Protein AF-A0A7W8YWH5-F1 (afdb_monomer_lite)

pLDDT: mean 75.73, std 14.52, range [31.81, 92.06]

Sequence (82 aa):
MVLASDDSFDPISSMGIGFAMSSACNGALAIINQDDDANSINNYNEGLKKIYDHYISTKSQYYKEEKRWPDAVFWKNRKVGV

Radius of gyration: 16.65 Å; chains: 1; bounding box: 36×17×44 Å

Foldseek 3Di:
DPDPPPPPQDCLLVCVVVCVVVLVVLVVVLVVCCVVDVCSVVVSVVVNVVVVVVSVVSVLVSLCPDDPCCPDPVSVVSVPVD

Organism: NCBI:txid188932

InterPro domains:
  IPR036188 FAD/NAD(P)-binding domain superfamily [G3DSA:3.50.50.60] (8-78)

Secondary structure (DSSP, 8-state):
----------GGG-HHHHHHHHHHHHHHHHHHTTTT-TTHHHHHHHHHHHHHHHHHHHHHHHHHH--S-TT-HHHHHHHH--

Structure (mmCIF, N/CA/C/O backbone):
data_AF-A0A7W8YWH5-F1
#
_entry.id   AF-A0A7W8YWH5-F1
#
loop_
_atom_site.group_PDB
_atom_site.id
_atom_site.type_symbol
_atom_site.label_atom_id
_atom_site.label_alt_id
_atom_site.label_comp_id
_atom_site.label_asym_id
_atom_site.label_entity_id
_atom_site.label_seq_id
_atom_site.pdbx_PDB_ins_code
_atom_site.Cartn_x
_atom_site.Cartn_y
_atom_site.Cartn_z
_atom_site.occupancy
_atom_site.B_iso_or_equiv
_atom_site.auth_seq_id
_atom_site.auth_comp_id
_atom_site.auth_asym_id
_atom_site.auth_atom_id
_atom_site.pdbx_PDB_model_num
ATOM 1 N N . MET A 1 1 ? 5.264 -10.655 -17.981 1.00 31.81 1 MET A N 1
ATOM 2 C CA . MET A 1 1 ? 3.895 -10.884 -17.470 1.00 31.81 1 MET A CA 1
ATOM 3 C C . MET A 1 1 ? 3.794 -10.166 -16.136 1.00 31.81 1 MET A C 1
ATOM 5 O O . MET A 1 1 ? 4.320 -10.670 -15.155 1.00 31.81 1 MET A O 1
ATOM 9 N N . VAL A 1 2 ? 3.254 -8.945 -16.121 1.00 35.91 2 VAL A N 1
ATOM 10 C CA . VAL A 1 2 ? 3.041 -8.192 -14.876 1.00 35.91 2 VAL A CA 1
ATOM 11 C C . VAL A 1 2 ? 1.753 -8.730 -14.269 1.00 35.91 2 VAL A C 1
ATOM 13 O O . VAL A 1 2 ? 0.669 -8.497 -14.797 1.00 35.91 2 VAL A O 1
ATOM 16 N N . LEU A 1 3 ? 1.888 -9.556 -13.237 1.00 40.06 3 LEU A N 1
ATOM 17 C CA . LEU A 1 3 ? 0.754 -10.078 -12.492 1.00 40.06 3 LEU A CA 1
ATOM 18 C C . LEU A 1 3 ? 0.250 -8.962 -11.577 1.00 40.06 3 LEU A C 1
ATOM 20 O O . LEU A 1 3 ? 0.893 -8.642 -10.583 1.00 40.06 3 LEU A O 1
ATOM 24 N N . ALA A 1 4 ? -0.886 -8.360 -11.927 1.00 38.97 4 ALA A N 1
ATOM 25 C CA . ALA A 1 4 ? -1.679 -7.606 -10.971 1.00 38.97 4 ALA A CA 1
ATOM 26 C C . ALA A 1 4 ? -2.234 -8.620 -9.962 1.00 38.97 4 ALA A C 1
ATOM 28 O O . ALA A 1 4 ? -3.143 -9.386 -10.277 1.00 38.97 4 ALA A O 1
ATOM 29 N N . SER A 1 5 ? -1.615 -8.705 -8.787 1.00 44.25 5 SER A N 1
ATOM 30 C CA . SER A 1 5 ? -2.166 -9.453 -7.665 1.00 44.25 5 SER A CA 1
ATOM 31 C C . SER A 1 5 ? -3.471 -8.788 -7.235 1.00 44.25 5 SER A C 1
ATOM 33 O O . SER A 1 5 ? -3.509 -7.577 -7.019 1.00 44.25 5 SER A O 1
ATOM 35 N N . ASP A 1 6 ? -4.533 -9.586 -7.149 1.00 41.06 6 ASP A N 1
ATOM 36 C CA . ASP A 1 6 ? -5.861 -9.215 -6.655 1.00 41.06 6 ASP A CA 1
ATOM 37 C C . ASP A 1 6 ? -5.788 -8.861 -5.156 1.00 41.06 6 ASP A C 1
ATOM 39 O O . ASP A 1 6 ? -6.237 -9.596 -4.275 1.00 41.06 6 ASP A O 1
ATOM 43 N N . ASP A 1 7 ? -5.184 -7.719 -4.835 1.00 49.53 7 ASP A N 1
ATOM 44 C CA . ASP A 1 7 ? -5.306 -7.110 -3.519 1.00 49.53 7 ASP A CA 1
ATOM 45 C C . ASP A 1 7 ? -6.709 -6.512 -3.434 1.00 49.53 7 ASP A C 1
ATOM 47 O O . ASP A 1 7 ? -6.962 -5.361 -3.789 1.00 49.53 7 ASP A O 1
ATOM 51 N N . SER A 1 8 ? -7.666 -7.321 -2.983 1.00 57.38 8 SER A N 1
ATOM 52 C CA . SER A 1 8 ? -8.986 -6.827 -2.599 1.00 57.38 8 SER A CA 1
ATOM 53 C C . SER A 1 8 ? -8.832 -5.931 -1.366 1.00 57.38 8 SER A C 1
ATOM 55 O O . SER A 1 8 ? -8.869 -6.388 -0.219 1.00 57.38 8 SER A O 1
ATOM 57 N N . PHE A 1 9 ? -8.596 -4.639 -1.608 1.00 56.47 9 PHE A N 1
ATOM 58 C CA . PHE A 1 9 ? -8.554 -3.615 -0.573 1.00 56.47 9 PHE A CA 1
ATOM 59 C C . PHE A 1 9 ? -9.898 -3.576 0.154 1.00 56.47 9 PHE A C 1
ATOM 61 O O . PHE A 1 9 ? -10.962 -3.498 -0.458 1.00 56.47 9 PHE A O 1
ATOM 68 N N . ASP A 1 10 ? -9.842 -3.614 1.479 1.00 59.56 10 ASP A N 1
ATOM 69 C CA . ASP A 1 10 ? -11.001 -3.415 2.332 1.00 59.56 10 ASP A CA 1
ATOM 70 C C . ASP A 1 10 ? -11.563 -2.013 2.052 1.00 59.56 10 ASP A C 1
ATOM 72 O O . ASP A 1 10 ? -10.820 -1.034 2.198 1.00 59.56 10 ASP A O 1
ATOM 76 N N . PRO A 1 11 ? -12.839 -1.880 1.644 1.00 60.62 11 PRO A N 1
ATOM 77 C CA . PRO A 1 11 ? -13.404 -0.592 1.255 1.00 60.62 11 PRO A CA 1
ATOM 78 C C . PRO A 1 11 ? -13.380 0.429 2.397 1.00 60.62 11 PRO A C 1
ATOM 80 O O . PRO A 1 11 ? -13.466 1.626 2.131 1.00 60.62 11 PRO A O 1
ATOM 83 N N . ILE A 1 12 ? -13.193 -0.012 3.650 1.00 63.72 12 ILE A N 1
ATOM 84 C CA . ILE A 1 12 ? -13.053 0.877 4.806 1.00 63.72 12 ILE A CA 1
ATOM 85 C C . ILE A 1 12 ? -11.888 1.867 4.661 1.00 63.72 12 ILE A C 1
ATOM 87 O O . ILE A 1 12 ? -11.960 2.964 5.204 1.00 63.72 12 ILE A O 1
ATOM 91 N N . SER A 1 13 ? -10.837 1.520 3.906 1.00 60.31 13 SER A N 1
ATOM 92 C CA . SER A 1 13 ? -9.683 2.403 3.698 1.00 60.31 13 SER A CA 1
ATOM 93 C C . SER A 1 13 ? -9.849 3.356 2.510 1.00 60.31 13 SER A C 1
ATOM 95 O O . SER A 1 13 ? -9.031 4.254 2.344 1.00 60.31 13 SER A O 1
ATOM 97 N N . SER A 1 14 ? -10.872 3.173 1.661 1.00 66.44 14 SER A N 1
ATOM 98 C CA . SER A 1 14 ? -11.057 3.907 0.391 1.00 66.44 14 SER A CA 1
ATOM 99 C C . SER A 1 14 ? -9.844 3.883 -0.562 1.00 66.44 14 SER A C 1
ATOM 101 O O . SER A 1 14 ? -9.787 4.658 -1.515 1.00 66.44 14 SER A O 1
ATOM 103 N N . MET A 1 15 ? -8.872 2.983 -0.356 1.00 72.19 15 MET A N 1
ATOM 104 C CA . MET A 1 15 ? -7.619 2.970 -1.127 1.00 72.19 15 MET A CA 1
ATOM 105 C C . MET A 1 15 ? -7.720 2.237 -2.471 1.00 72.19 15 MET A C 1
ATOM 107 O O . MET A 1 15 ? -6.854 2.430 -3.317 1.00 72.19 15 MET A O 1
ATOM 111 N N . GLY A 1 16 ? -8.764 1.434 -2.707 1.00 71.56 16 GLY A N 1
ATOM 112 C CA . GLY A 1 16 ? -8.832 0.529 -3.864 1.00 71.56 16 GLY A CA 1
ATOM 113 C C . GLY A 1 16 ? -8.744 1.219 -5.233 1.00 71.56 16 GLY A C 1
ATOM 114 O O . GLY A 1 16 ? -7.911 0.849 -6.056 1.00 71.56 16 GLY A O 1
ATOM 115 N N . ILE A 1 17 ? -9.553 2.257 -5.480 1.00 72.88 17 ILE A N 1
ATOM 116 C CA . ILE A 1 17 ? -9.575 2.953 -6.785 1.00 72.88 17 ILE A CA 1
ATOM 117 C C . ILE A 1 17 ? -8.314 3.805 -6.979 1.00 72.88 17 ILE A C 1
ATOM 119 O O . ILE A 1 17 ? -7.701 3.778 -8.046 1.00 72.88 17 ILE A O 1
ATOM 123 N N . GLY A 1 18 ? -7.899 4.541 -5.942 1.00 74.31 18 GLY A N 1
ATOM 124 C CA . GLY A 1 18 ? -6.680 5.354 -5.987 1.00 74.31 18 GLY A CA 1
ATOM 125 C C . GLY A 1 18 ? -5.427 4.508 -6.223 1.00 74.31 18 GLY A C 1
ATOM 126 O O . GLY A 1 18 ? -4.560 4.897 -7.009 1.00 74.31 18 GLY A O 1
ATOM 127 N N . PHE A 1 19 ? -5.370 3.323 -5.606 1.00 79.31 19 PHE A N 1
ATOM 128 C CA . PHE A 1 19 ? -4.313 2.346 -5.831 1.00 79.31 19 PHE A CA 1
ATOM 129 C C . PHE A 1 19 ? -4.320 1.839 -7.267 1.00 79.31 19 PHE A C 1
ATOM 131 O O . PHE A 1 19 ? -3.286 1.927 -7.918 1.00 79.31 19 PHE A O 1
ATOM 138 N N . ALA A 1 20 ? -5.465 1.374 -7.776 1.00 75.62 20 ALA A N 1
ATOM 139 C CA . ALA A 1 20 ? -5.565 0.822 -9.125 1.00 75.62 20 ALA A CA 1
ATOM 140 C C . ALA A 1 20 ? -5.118 1.824 -10.203 1.00 75.62 20 ALA A C 1
ATOM 142 O O . ALA A 1 20 ? -4.368 1.470 -11.110 1.00 75.62 20 ALA A O 1
ATOM 143 N N . MET A 1 21 ? -5.522 3.094 -10.084 1.00 79.38 21 MET A N 1
ATOM 144 C CA . MET A 1 21 ? -5.079 4.133 -11.022 1.00 79.38 21 MET A CA 1
ATOM 145 C C . MET A 1 21 ? -3.574 4.401 -10.910 1.00 79.38 21 MET A C 1
ATOM 147 O O . MET A 1 21 ? -2.873 4.463 -11.919 1.00 79.38 21 MET A O 1
ATOM 151 N N . SER A 1 22 ? -3.058 4.540 -9.686 1.00 79.81 22 SER A N 1
ATOM 152 C CA . SER A 1 22 ? -1.642 4.860 -9.465 1.00 79.81 22 SER A CA 1
ATOM 153 C C . SER A 1 22 ? -0.722 3.701 -9.859 1.00 79.81 22 SER A C 1
ATOM 155 O O . SER A 1 22 ? 0.335 3.926 -10.446 1.00 79.81 22 SER A O 1
ATOM 157 N N . SER A 1 23 ? -1.111 2.457 -9.568 1.00 81.00 23 SER A N 1
ATOM 158 C CA . SER A 1 23 ? -0.352 1.259 -9.929 1.00 81.00 23 SER A CA 1
ATOM 159 C C . SER A 1 23 ? -0.348 1.026 -11.438 1.00 81.00 23 SER A C 1
ATOM 161 O O . SER A 1 23 ? 0.693 0.636 -11.965 1.00 81.00 23 SER A O 1
ATOM 163 N N . ALA A 1 24 ? -1.444 1.332 -12.141 1.00 82.19 24 ALA A N 1
ATOM 164 C CA . ALA A 1 24 ? -1.501 1.277 -13.600 1.00 82.19 24 ALA A CA 1
ATOM 165 C C . ALA A 1 24 ? -0.555 2.301 -14.248 1.00 82.19 24 ALA A C 1
ATOM 167 O O . ALA A 1 24 ? 0.247 1.934 -15.106 1.00 82.19 24 ALA A O 1
ATOM 168 N N . CYS A 1 25 ? -0.586 3.563 -13.801 1.00 85.88 25 CYS A N 1
ATOM 169 C CA . CYS A 1 25 ? 0.303 4.610 -14.314 1.00 85.88 25 CYS A CA 1
ATOM 170 C C . CYS A 1 25 ? 1.782 4.284 -14.063 1.00 85.88 25 CYS A C 1
ATOM 172 O O . CYS A 1 25 ? 2.592 4.307 -14.988 1.00 85.88 25 CYS A O 1
ATOM 174 N N . ASN A 1 26 ? 2.135 3.936 -12.822 1.00 85.44 26 ASN A N 1
ATOM 175 C CA . ASN A 1 26 ? 3.519 3.618 -12.468 1.00 85.44 26 ASN A CA 1
ATOM 176 C C . ASN A 1 26 ? 4.006 2.324 -13.140 1.00 85.44 26 ASN A C 1
ATOM 178 O O . ASN A 1 26 ? 5.171 2.236 -13.516 1.00 85.44 26 ASN A O 1
ATOM 182 N N . GLY A 1 27 ? 3.122 1.342 -13.338 1.00 87.12 27 GLY A N 1
ATOM 183 C CA . GLY A 1 27 ? 3.451 0.095 -14.027 1.00 87.12 27 GLY A CA 1
ATOM 184 C C . GLY A 1 27 ? 3.708 0.315 -15.515 1.00 87.12 27 GLY A C 1
ATOM 185 O O . GLY A 1 27 ? 4.671 -0.218 -16.057 1.00 87.12 27 GLY A O 1
ATOM 186 N N . ALA A 1 28 ? 2.903 1.161 -16.165 1.00 89.00 28 ALA A N 1
ATOM 187 C CA . ALA A 1 28 ? 3.135 1.552 -17.552 1.00 89.00 28 ALA A CA 1
ATOM 188 C C . ALA A 1 28 ? 4.489 2.263 -17.719 1.00 89.00 28 ALA A C 1
ATOM 190 O O . ALA A 1 28 ? 5.246 1.924 -18.624 1.00 89.00 28 ALA A O 1
ATOM 191 N N . LEU A 1 29 ? 4.830 3.189 -16.815 1.00 88.06 29 LEU A N 1
ATOM 192 C CA . LEU A 1 29 ? 6.129 3.873 -16.822 1.00 88.06 29 LEU A CA 1
ATOM 193 C C . LEU A 1 29 ? 7.302 2.909 -16.608 1.00 88.06 29 LEU A C 1
ATOM 195 O O . LEU A 1 29 ? 8.326 3.038 -17.272 1.00 88.06 29 LEU A O 1
ATOM 199 N N . ALA A 1 30 ? 7.150 1.932 -15.714 1.00 89.62 30 ALA A N 1
ATOM 200 C CA . ALA A 1 30 ? 8.176 0.926 -15.467 1.00 89.62 30 ALA A CA 1
ATOM 201 C C . ALA A 1 30 ? 8.443 0.054 -16.704 1.00 89.62 30 ALA A C 1
ATOM 203 O O . ALA A 1 30 ? 9.592 -0.253 -16.990 1.00 89.62 30 ALA A O 1
ATOM 204 N N . ILE A 1 31 ? 7.400 -0.297 -17.464 1.00 90.00 31 ILE A N 1
ATOM 205 C CA . ILE A 1 31 ? 7.543 -1.046 -18.721 1.00 90.00 31 ILE A CA 1
ATOM 206 C C . ILE A 1 31 ? 8.215 -0.188 -19.798 1.00 90.00 31 ILE A C 1
ATOM 208 O O . ILE A 1 31 ? 9.116 -0.668 -20.475 1.00 90.00 31 ILE A O 1
ATOM 212 N N . ILE A 1 32 ? 7.800 1.075 -19.949 1.00 92.06 32 ILE A N 1
ATOM 213 C CA . ILE A 1 32 ? 8.374 1.995 -20.948 1.00 92.06 32 ILE A CA 1
ATOM 214 C C . ILE A 1 32 ? 9.875 2.195 -20.712 1.00 92.06 32 ILE A C 1
ATOM 216 O O . ILE A 1 32 ? 10.645 2.208 -21.663 1.00 92.06 32 ILE A O 1
ATOM 220 N N . ASN A 1 33 ? 10.288 2.315 -19.450 1.00 89.62 33 ASN A N 1
ATOM 221 C CA . ASN A 1 33 ? 11.676 2.588 -19.083 1.00 89.62 33 ASN A CA 1
ATOM 222 C C . ASN A 1 33 ? 12.518 1.317 -18.888 1.00 89.62 33 ASN A C 1
ATOM 224 O O . ASN A 1 33 ? 13.663 1.421 -18.457 1.00 89.62 33 ASN A O 1
ATOM 228 N N . GLN A 1 34 ? 11.979 0.124 -19.159 1.00 88.44 34 GLN A N 1
ATOM 229 C CA . GLN A 1 34 ? 12.667 -1.135 -18.863 1.00 88.44 34 GLN A CA 1
ATOM 230 C C . GLN A 1 34 ? 13.977 -1.304 -19.642 1.00 88.44 34 GLN A C 1
ATOM 232 O O . GLN A 1 34 ? 14.943 -1.840 -19.098 1.00 88.44 34 GLN A O 1
ATOM 237 N N . ASP A 1 35 ? 14.007 -0.840 -20.890 1.00 87.56 35 ASP A N 1
ATOM 238 C CA . ASP A 1 35 ? 15.175 -0.977 -21.762 1.00 87.56 35 ASP A CA 1
ATOM 239 C C . ASP A 1 35 ? 16.282 0.044 -21.426 1.00 87.56 35 ASP A C 1
ATOM 241 O O . ASP A 1 35 ? 17.461 -0.245 -21.631 1.00 87.56 35 ASP A O 1
ATOM 245 N N . ASP A 1 36 ? 15.917 1.197 -20.851 1.00 89.44 36 ASP A N 1
ATOM 246 C CA . ASP A 1 36 ? 16.843 2.277 -20.466 1.00 89.44 36 ASP A CA 1
ATOM 247 C C . ASP A 1 36 ? 17.307 2.183 -18.999 1.00 89.44 36 ASP A C 1
ATOM 249 O O . ASP A 1 36 ? 18.415 2.598 -18.654 1.00 89.44 36 ASP A O 1
ATOM 253 N N . ASP A 1 37 ? 16.472 1.623 -18.120 1.00 89.25 37 ASP A N 1
ATOM 254 C CA . ASP A 1 37 ? 16.759 1.385 -16.707 1.00 89.25 37 ASP A CA 1
ATOM 255 C C . ASP A 1 37 ? 16.323 -0.029 -16.308 1.00 89.25 37 ASP A C 1
ATOM 257 O O . ASP A 1 37 ? 15.148 -0.303 -16.035 1.00 89.25 37 ASP A O 1
ATOM 261 N N . ALA A 1 38 ? 17.309 -0.918 -16.178 1.00 86.38 38 ALA A N 1
ATOM 262 C CA . ALA A 1 38 ? 17.108 -2.297 -15.742 1.00 86.38 38 ALA A CA 1
ATOM 263 C C . ALA A 1 38 ? 16.473 -2.414 -14.340 1.00 86.38 38 ALA A C 1
ATOM 265 O O . ALA A 1 38 ? 15.945 -3.473 -13.993 1.00 86.38 38 ALA A O 1
ATOM 266 N N . ASN A 1 39 ? 16.501 -1.351 -13.526 1.00 90.25 39 ASN A N 1
ATOM 267 C CA . ASN A 1 39 ? 15.894 -1.336 -12.195 1.00 90.25 39 ASN A CA 1
ATOM 268 C C . ASN A 1 39 ? 14.459 -0.801 -12.178 1.00 90.25 39 ASN A C 1
ATOM 270 O O . ASN A 1 39 ? 13.797 -0.922 -11.149 1.00 90.25 39 ASN A O 1
ATOM 274 N N . SER A 1 40 ? 13.944 -0.252 -13.277 1.00 87.44 40 SER A N 1
ATOM 275 C CA . SER A 1 40 ? 12.603 0.352 -13.356 1.00 87.44 40 SER A CA 1
ATOM 276 C C . SER A 1 40 ? 11.486 -0.573 -12.845 1.00 87.44 40 SER A C 1
ATOM 278 O O . SER A 1 40 ? 10.648 -0.162 -12.038 1.00 87.44 40 SER A O 1
ATOM 280 N N . ILE A 1 41 ? 11.518 -1.851 -13.231 1.00 88.38 41 ILE A N 1
ATOM 281 C CA . ILE A 1 41 ? 10.567 -2.877 -12.776 1.00 88.38 41 ILE A CA 1
ATOM 282 C C . ILE A 1 41 ? 10.736 -3.184 -11.278 1.00 88.38 41 ILE A C 1
ATOM 284 O O . ILE A 1 41 ? 9.746 -3.329 -10.559 1.00 88.38 41 ILE A O 1
ATOM 288 N N . ASN A 1 42 ? 11.973 -3.249 -10.779 1.00 88.31 42 ASN A N 1
ATOM 289 C CA . ASN A 1 42 ? 12.236 -3.474 -9.354 1.00 88.31 42 ASN A CA 1
ATOM 290 C C . ASN A 1 42 ? 11.762 -2.290 -8.504 1.00 88.31 42 ASN A C 1
ATOM 292 O O . ASN A 1 42 ? 11.086 -2.492 -7.498 1.00 88.31 42 ASN A O 1
ATOM 296 N 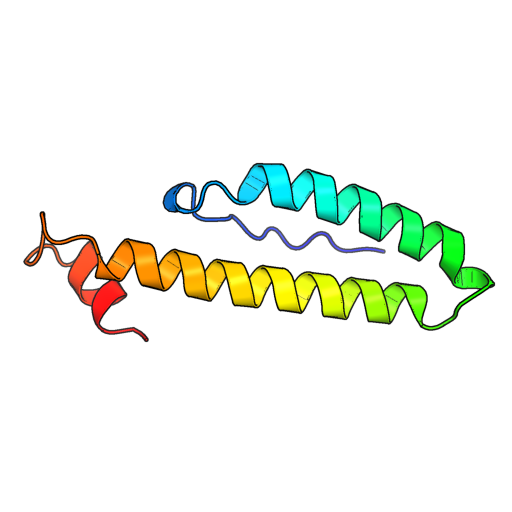N . ASN A 1 43 ? 12.022 -1.063 -8.954 1.00 86.88 43 ASN A N 1
ATOM 297 C CA . ASN A 1 43 ? 11.565 0.164 -8.306 1.00 86.88 43 ASN A CA 1
ATOM 298 C C . ASN A 1 43 ? 10.031 0.222 -8.230 1.00 86.88 43 ASN A C 1
ATOM 300 O O . ASN A 1 43 ? 9.470 0.602 -7.200 1.00 86.88 43 ASN A O 1
ATOM 304 N N . TYR A 1 44 ? 9.342 -0.206 -9.292 1.00 87.62 44 TYR A N 1
ATOM 305 C CA . TYR A 1 44 ? 7.887 -0.344 -9.286 1.00 87.62 44 TYR A CA 1
ATOM 306 C C . TYR A 1 44 ? 7.404 -1.359 -8.243 1.00 87.62 44 TYR A C 1
ATOM 308 O O . TYR A 1 44 ? 6.522 -1.040 -7.443 1.00 87.62 44 TYR A O 1
ATOM 316 N N . ASN A 1 45 ? 8.015 -2.546 -8.195 1.00 86.31 45 ASN A N 1
ATOM 317 C CA . ASN A 1 45 ? 7.662 -3.584 -7.224 1.00 86.31 45 ASN A CA 1
ATOM 318 C C . ASN A 1 45 ? 7.885 -3.126 -5.773 1.00 86.31 45 ASN A C 1
ATOM 320 O O . ASN A 1 45 ? 7.037 -3.355 -4.908 1.00 86.31 45 ASN A O 1
ATOM 324 N N . GLU A 1 46 ? 8.989 -2.430 -5.492 1.00 88.44 46 GLU A N 1
ATOM 325 C CA . GLU A 1 46 ? 9.232 -1.835 -4.174 1.00 88.44 46 GLU A CA 1
ATOM 326 C C . GLU A 1 46 ? 8.196 -0.760 -3.823 1.00 88.44 46 GLU A C 1
ATOM 328 O O . GLU A 1 46 ? 7.744 -0.674 -2.677 1.00 88.44 46 GLU A O 1
ATOM 333 N N . GLY A 1 47 ? 7.796 0.049 -4.807 1.00 85.00 47 GLY A N 1
ATOM 334 C CA . GLY A 1 47 ? 6.721 1.027 -4.671 1.00 85.00 47 GLY A CA 1
ATOM 335 C C . GLY A 1 47 ? 5.391 0.372 -4.301 1.00 85.00 47 GLY A C 1
ATOM 336 O O . GLY A 1 47 ? 4.753 0.792 -3.334 1.00 85.00 47 GLY A O 1
ATOM 337 N N . LEU A 1 48 ? 5.007 -0.698 -5.004 1.00 84.00 48 LEU A N 1
ATOM 338 C CA . LEU A 1 48 ? 3.803 -1.473 -4.691 1.00 84.00 48 LEU A CA 1
ATOM 339 C C . LEU A 1 48 ? 3.839 -2.022 -3.265 1.00 84.00 48 LEU A C 1
ATOM 341 O O . LEU A 1 48 ? 2.866 -1.861 -2.527 1.00 84.00 48 LEU A O 1
ATOM 345 N N . LYS A 1 49 ? 4.975 -2.589 -2.843 1.00 85.75 49 LYS A N 1
ATOM 346 C CA . LYS A 1 49 ? 5.137 -3.103 -1.479 1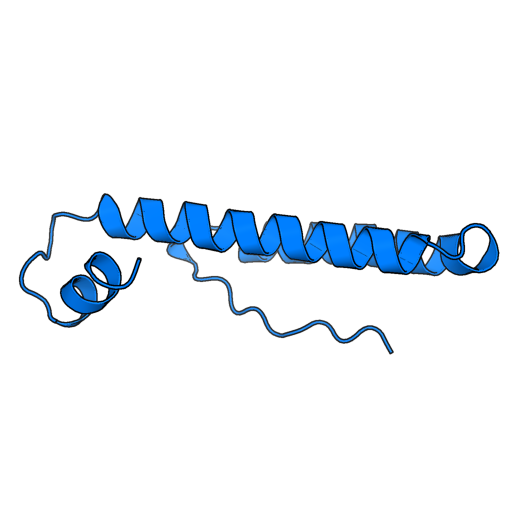.00 85.75 49 LYS A CA 1
ATOM 347 C C . LYS A 1 49 ? 4.928 -2.009 -0.430 1.00 85.75 49 LYS A C 1
ATOM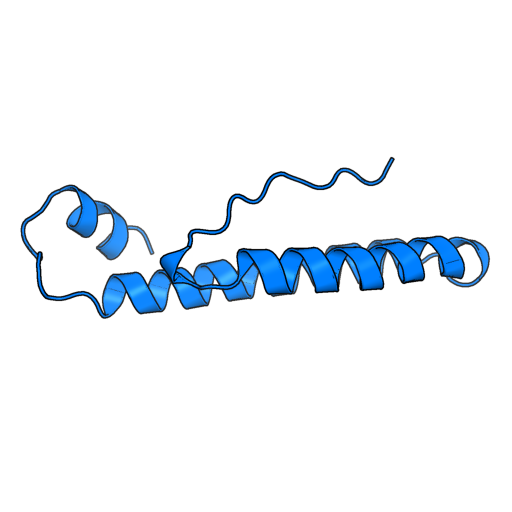 349 O O . LYS A 1 49 ? 4.201 -2.223 0.535 1.00 85.75 49 LYS A O 1
ATOM 354 N N . LYS A 1 50 ? 5.514 -0.823 -0.623 1.00 84.81 50 LYS A N 1
ATOM 355 C CA . LYS A 1 50 ? 5.342 0.313 0.304 1.00 84.81 50 LYS A CA 1
ATOM 356 C C . LYS A 1 50 ? 3.882 0.752 0.407 1.00 84.81 50 LYS A C 1
ATOM 358 O O . LYS A 1 50 ? 3.413 1.058 1.502 1.00 84.81 50 LYS A O 1
ATOM 363 N N . ILE A 1 51 ? 3.161 0.778 -0.714 1.00 82.44 51 ILE A N 1
ATOM 364 C CA . ILE A 1 51 ? 1.742 1.153 -0.722 1.00 82.44 51 ILE A CA 1
ATOM 365 C C . ILE A 1 51 ? 0.894 0.090 -0.013 1.00 82.44 51 ILE A C 1
ATOM 367 O O . ILE A 1 51 ? 0.008 0.442 0.767 1.00 82.44 51 ILE A O 1
ATOM 371 N N . TYR A 1 52 ? 1.191 -1.193 -0.222 1.00 80.81 52 TYR A N 1
ATOM 372 C CA . TYR A 1 52 ? 0.534 -2.288 0.489 1.00 80.81 52 TYR A CA 1
ATOM 373 C C . TYR A 1 52 ? 0.782 -2.220 2.004 1.00 80.81 52 TYR A C 1
ATOM 375 O O . TYR A 1 52 ? -0.165 -2.269 2.790 1.00 80.81 52 TYR A O 1
ATOM 383 N N . ASP A 1 53 ? 2.034 -2.011 2.422 1.00 84.44 53 ASP A N 1
ATOM 384 C CA . ASP A 1 53 ? 2.400 -1.850 3.834 1.00 84.44 53 ASP A CA 1
ATOM 385 C C . ASP A 1 53 ? 1.651 -0.654 4.463 1.00 84.44 53 ASP A C 1
ATOM 387 O O . ASP A 1 53 ? 1.127 -0.744 5.580 1.00 84.44 53 ASP A O 1
ATOM 391 N N . HIS A 1 54 ? 1.518 0.452 3.721 1.00 82.56 54 HIS A N 1
ATOM 392 C CA . HIS A 1 54 ? 0.723 1.604 4.146 1.00 82.56 54 HIS A CA 1
ATOM 393 C C . HIS A 1 54 ? -0.769 1.266 4.285 1.00 82.56 54 HIS A C 1
ATOM 395 O O . HIS A 1 54 ? -1.387 1.628 5.286 1.00 82.56 54 HIS A O 1
ATOM 401 N N . TYR A 1 55 ? -1.345 0.526 3.334 1.00 81.81 55 TYR A N 1
ATOM 402 C CA . TYR A 1 55 ? -2.735 0.074 3.412 1.00 81.81 55 TYR A CA 1
ATOM 403 C C . TYR A 1 55 ? -2.999 -0.788 4.649 1.00 81.81 55 TYR A C 1
ATOM 405 O O . TYR A 1 55 ? -3.984 -0.550 5.351 1.00 81.81 55 TYR A O 1
ATOM 413 N N . ILE A 1 56 ? -2.126 -1.752 4.952 1.00 82.31 56 ILE A N 1
ATOM 414 C CA . ILE A 1 56 ? -2.269 -2.608 6.136 1.00 82.31 56 ILE A CA 1
ATOM 415 C C . ILE A 1 56 ? -2.251 -1.772 7.422 1.00 82.31 56 ILE A C 1
ATOM 417 O O . ILE A 1 56 ? -3.083 -1.993 8.308 1.00 82.31 56 ILE A O 1
ATOM 421 N N . SER A 1 57 ? -1.365 -0.776 7.501 1.00 84.12 57 SER A N 1
ATOM 422 C CA . SER A 1 57 ? -1.292 0.145 8.640 1.00 84.12 57 SER A CA 1
ATOM 423 C C . SER A 1 57 ? -2.579 0.964 8.802 1.00 84.12 57 SER A C 1
ATOM 425 O O . SER A 1 57 ? -3.215 0.928 9.858 1.00 84.12 57 SER A O 1
ATOM 427 N N . THR A 1 58 ? -3.026 1.624 7.730 1.00 82.62 58 THR A N 1
ATOM 428 C CA . THR A 1 58 ? -4.247 2.443 7.713 1.00 82.62 58 THR A CA 1
ATOM 429 C C . THR A 1 58 ? -5.486 1.612 8.052 1.00 82.62 58 THR A C 1
ATOM 431 O O . THR A 1 58 ? -6.319 2.016 8.863 1.00 82.62 58 THR A O 1
ATOM 434 N N . LYS A 1 59 ? -5.588 0.399 7.498 1.00 81.50 59 LYS A N 1
ATOM 435 C CA . LYS A 1 59 ? -6.642 -0.561 7.833 1.00 81.50 59 LYS A CA 1
ATOM 436 C C . LYS A 1 59 ? -6.630 -0.886 9.327 1.00 81.50 59 LYS A C 1
ATOM 438 O O . LYS A 1 59 ? -7.663 -0.769 9.980 1.00 81.50 59 LYS A O 1
ATOM 443 N N . SER A 1 60 ? -5.474 -1.254 9.884 1.00 82.00 60 SER A N 1
ATOM 444 C CA . SER A 1 60 ? -5.331 -1.558 11.315 1.00 82.00 60 SER A CA 1
ATOM 445 C C . SER A 1 60 ? -5.787 -0.392 12.198 1.00 82.00 60 SER A C 1
ATOM 447 O O . SER A 1 60 ? -6.501 -0.606 13.180 1.00 82.00 60 SER A O 1
ATOM 449 N N . GLN A 1 61 ? -5.446 0.844 11.823 1.00 83.25 61 GLN A N 1
ATOM 450 C CA . GLN A 1 61 ? -5.879 2.039 12.541 1.00 83.25 61 GLN A CA 1
ATOM 451 C C . GLN A 1 61 ? -7.410 2.173 12.566 1.00 83.25 61 GLN A C 1
ATOM 453 O O . GLN A 1 61 ? -7.987 2.251 13.652 1.00 83.25 61 GLN A O 1
ATOM 458 N N . TYR A 1 62 ? -8.079 2.104 11.409 1.00 82.19 62 TYR A N 1
ATOM 459 C CA . TYR A 1 62 ? -9.545 2.191 11.345 1.00 82.19 62 TYR A CA 1
ATOM 460 C C . TYR A 1 62 ? -10.240 1.099 12.171 1.00 82.19 62 TYR A C 1
ATOM 462 O O . TYR A 1 62 ? -11.207 1.370 12.884 1.00 82.19 62 TYR A O 1
ATOM 470 N N . TYR A 1 63 ? -9.721 -0.132 12.145 1.00 80.75 63 TYR A N 1
ATOM 471 C CA . TYR A 1 63 ? -10.268 -1.229 12.949 1.00 80.75 63 TYR A CA 1
ATOM 472 C C . TYR A 1 63 ? -10.066 -1.035 14.463 1.00 80.75 63 TYR A C 1
ATOM 474 O O . TYR A 1 63 ? -10.912 -1.469 15.252 1.00 80.75 63 TYR A O 1
ATOM 482 N N . LYS A 1 64 ? -8.978 -0.382 14.893 1.00 80.62 64 LYS A N 1
ATOM 483 C CA . LYS A 1 64 ? -8.726 -0.055 16.309 1.00 80.62 64 LYS A CA 1
ATOM 484 C C . LYS A 1 64 ? -9.612 1.078 16.819 1.00 80.62 64 LYS A C 1
ATOM 486 O O . LYS A 1 64 ? -10.019 1.049 17.982 1.00 80.62 64 LYS A O 1
ATOM 491 N N . GLU A 1 65 ? -9.911 2.058 15.972 1.00 82.56 65 GLU A N 1
ATOM 492 C CA . GLU A 1 65 ? -10.763 3.198 16.324 1.00 82.56 65 GLU A CA 1
ATOM 493 C C . GLU A 1 65 ? -12.238 2.801 16.510 1.00 82.56 65 GLU A C 1
ATOM 495 O O . GLU A 1 65 ? -12.957 3.450 17.273 1.00 82.56 65 GLU A O 1
ATOM 500 N N . GLU A 1 66 ? -12.689 1.698 15.901 1.00 80.56 66 GLU A N 1
ATOM 501 C CA . GLU A 1 66 ? -14.063 1.215 16.044 1.00 80.56 66 GLU A CA 1
ATOM 502 C C . GLU A 1 66 ? -14.360 0.695 17.465 1.00 80.56 66 GLU A C 1
ATOM 504 O O . GLU A 1 66 ? -13.864 -0.346 17.919 1.00 80.56 66 GLU A O 1
ATOM 509 N N . LYS A 1 67 ? -15.233 1.411 18.183 1.00 78.25 67 LYS A N 1
ATOM 510 C CA . LYS A 1 67 ? -15.636 1.109 19.568 1.00 78.25 67 LYS A CA 1
ATOM 511 C C . LYS A 1 67 ? -17.105 0.70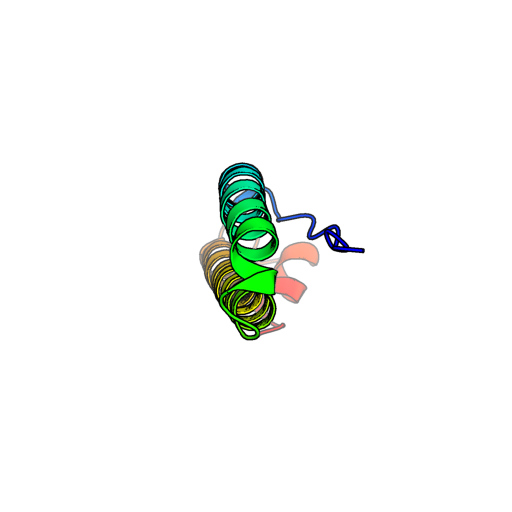4 19.716 1.00 78.25 67 LYS A C 1
ATOM 513 O O . LYS A 1 67 ? -17.475 0.297 20.811 1.00 78.25 67 LYS A O 1
ATOM 518 N N . ARG A 1 68 ? -17.930 0.766 18.659 1.00 81.56 68 ARG A N 1
ATOM 519 C CA . ARG A 1 68 ? -19.385 0.507 18.732 1.00 81.56 68 ARG A CA 1
ATOM 520 C C . ARG A 1 68 ? -19.739 -0.948 19.035 1.00 81.56 68 ARG A C 1
ATOM 522 O O . ARG A 1 68 ? -20.764 -1.205 19.653 1.00 81.56 68 ARG A O 1
ATOM 529 N N . TRP A 1 69 ? -18.891 -1.893 18.631 1.00 80.00 69 TRP A N 1
ATOM 530 C CA . TRP A 1 69 ? -19.183 -3.331 18.707 1.00 80.00 69 TRP A CA 1
ATOM 531 C C . TRP A 1 69 ? -18.055 -4.122 19.392 1.00 80.00 69 TRP A C 1
ATOM 533 O O . TRP A 1 69 ? -17.450 -4.999 18.770 1.00 80.00 69 TRP A O 1
ATOM 543 N N . PRO A 1 70 ? -17.721 -3.825 20.661 1.00 69.94 70 PRO A N 1
ATOM 544 C CA . PRO A 1 70 ? -16.574 -4.428 21.341 1.00 69.94 70 PRO A CA 1
ATOM 545 C C . PRO A 1 70 ? -16.734 -5.940 21.563 1.00 69.94 70 PRO A C 1
ATOM 547 O O . PRO A 1 70 ? -15.736 -6.658 21.594 1.00 69.94 70 PRO A O 1
ATOM 550 N N . ASP A 1 71 ? -17.972 -6.429 21.662 1.00 75.19 71 ASP A N 1
ATOM 551 C CA . ASP A 1 71 ? -18.260 -7.829 21.973 1.00 75.19 71 ASP A CA 1
ATOM 552 C C . ASP A 1 71 ? -18.491 -8.735 20.770 1.00 75.19 71 ASP A C 1
ATOM 554 O O . ASP A 1 71 ? -18.490 -9.958 20.9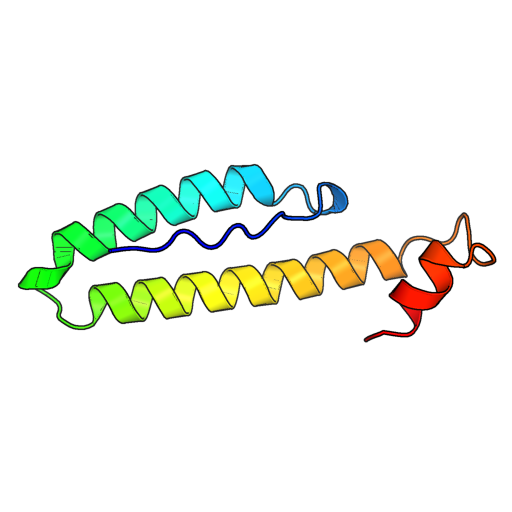31 1.00 75.19 71 ASP A O 1
ATOM 558 N N . ALA A 1 72 ? -18.621 -8.181 19.562 1.00 80.12 72 ALA A N 1
ATOM 559 C CA . ALA A 1 72 ? -18.800 -9.015 18.384 1.00 80.12 72 ALA A CA 1
ATOM 560 C C . ALA A 1 72 ? -17.490 -9.743 18.040 1.00 80.12 72 ALA A C 1
ATOM 562 O O . ALA A 1 72 ? -16.425 -9.131 17.912 1.00 80.12 72 ALA A O 1
ATOM 563 N N . VAL A 1 73 ? -17.585 -11.058 17.823 1.00 78.88 73 VAL A N 1
ATOM 564 C CA . VAL A 1 73 ? -16.447 -11.940 17.497 1.00 78.88 73 VAL A CA 1
ATOM 565 C C . VAL A 1 73 ? -15.656 -11.425 16.285 1.00 78.88 73 VAL A C 1
ATOM 567 O O . VAL A 1 73 ? -14.427 -11.475 16.272 1.00 78.88 73 VAL A O 1
ATOM 570 N N . PHE A 1 74 ? -16.353 -10.837 15.306 1.00 78.00 74 PHE A N 1
ATOM 571 C CA . PHE A 1 74 ? -15.754 -10.223 14.118 1.00 78.00 74 PHE A CA 1
ATOM 572 C C . PHE A 1 74 ? -14.703 -9.144 14.443 1.00 78.00 74 PHE A C 1
ATOM 574 O O . PHE A 1 74 ? -13.645 -9.111 13.805 1.00 78.00 74 PHE A O 1
ATOM 581 N N . TRP A 1 75 ? -14.979 -8.281 15.427 1.00 72.06 75 TRP A N 1
ATOM 582 C CA . TRP A 1 75 ? -14.093 -7.181 15.825 1.00 72.06 75 TRP A CA 1
ATOM 583 C C . TRP A 1 75 ? -13.014 -7.640 16.805 1.00 72.06 75 TRP A C 1
ATOM 585 O O . TRP A 1 75 ? -11.886 -7.160 16.721 1.00 72.06 75 TRP A O 1
ATOM 595 N N . LYS A 1 76 ? -13.314 -8.608 17.685 1.00 71.88 76 LYS A N 1
ATOM 596 C CA . LYS A 1 76 ? -12.328 -9.174 18.625 1.00 71.88 76 LYS A CA 1
ATOM 597 C C . LYS A 1 76 ? -11.103 -9.730 17.895 1.00 71.88 76 LYS A C 1
ATOM 599 O O . LYS A 1 76 ? -9.981 -9.359 18.226 1.00 71.88 76 LYS A O 1
ATOM 604 N N . ASN A 1 77 ? -11.306 -10.507 16.832 1.00 75.44 77 ASN A N 1
ATOM 605 C CA . ASN A 1 77 ? -10.196 -11.098 16.074 1.00 75.44 77 ASN A CA 1
ATOM 606 C C . ASN A 1 77 ? -9.315 -10.044 15.375 1.00 75.44 77 ASN A C 1
ATOM 608 O O . ASN A 1 77 ? -8.106 -10.223 15.269 1.00 75.44 77 ASN A O 1
ATOM 612 N N . ARG A 1 78 ? -9.900 -8.921 14.935 1.00 73.50 78 ARG A N 1
ATOM 613 C CA . ARG A 1 78 ? -9.190 -7.845 14.214 1.00 73.50 78 ARG A CA 1
ATOM 614 C C . ARG A 1 78 ? -8.547 -6.799 15.128 1.00 73.50 78 ARG A C 1
ATOM 616 O O . ARG A 1 78 ? -7.711 -6.035 14.666 1.00 73.50 78 ARG A O 1
ATOM 623 N N . LYS A 1 79 ? -8.908 -6.776 16.415 1.00 65.31 79 LYS A N 1
ATOM 624 C CA . LYS A 1 79 ? -8.224 -5.976 17.445 1.00 65.31 79 LYS A CA 1
ATOM 625 C C . LYS A 1 79 ? -7.011 -6.691 18.040 1.00 65.31 79 LYS A C 1
ATOM 627 O O . LYS A 1 79 ? -6.071 -6.019 18.445 1.00 65.31 79 LYS A O 1
ATOM 632 N N . VAL A 1 80 ? -7.055 -8.025 18.107 1.00 61.81 80 VAL A N 1
ATOM 633 C CA . VAL A 1 80 ? -6.009 -8.862 18.724 1.00 61.81 80 VAL A CA 1
ATOM 634 C C . VAL A 1 80 ? -4.910 -9.254 17.727 1.00 61.81 80 VAL A C 1
ATOM 636 O O . VAL A 1 80 ? -3.773 -9.439 18.136 1.00 61.81 80 VAL A O 1
ATOM 639 N N . GLY A 1 81 ? -5.219 -9.353 16.429 1.00 51.78 81 GLY A N 1
ATOM 640 C CA . GLY A 1 81 ? -4.264 -9.723 15.376 1.00 51.78 81 GLY A CA 1
ATOM 641 C C . GLY A 1 81 ? -3.443 -8.560 14.809 1.00 51.78 81 GLY A C 1
ATOM 642 O O . GLY A 1 81 ? -3.477 -8.345 13.597 1.00 51.78 81 GLY A O 1
ATOM 643 N N . VAL A 1 82 ? -2.742 -7.818 15.673 1.00 45.88 82 VAL A N 1
ATOM 644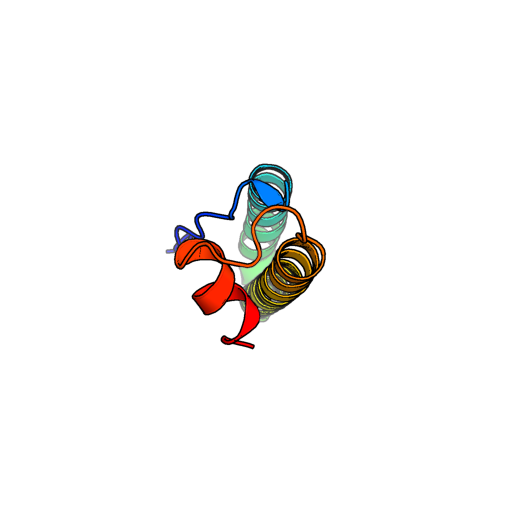 C CA . VAL A 1 82 ? -1.603 -6.954 15.301 1.00 45.88 82 VAL A CA 1
ATOM 645 C C . VAL A 1 82 ? -0.349 -7.506 15.947 1.00 45.88 82 VAL A C 1
ATOM 647 O O . VAL A 1 82 ? -0.414 -7.762 17.168 1.00 45.88 82 VAL A O 1
#